Protein AF-A0A966QZL0-F1 (afdb_monomer)

Solvent-accessible surface area (backbone atoms only — not comparable to full-atom values): 9069 Å² total; per-residue (Å²): 141,87,86,80,82,90,71,88,90,67,84,80,73,92,78,56,80,67,53,34,60,51,46,26,56,43,19,41,73,51,51,50,72,67,56,46,22,58,75,74,69,47,53,70,66,58,50,54,50,38,45,74,73,32,68,66,46,32,52,28,48,54,54,7,50,54,38,20,50,52,39,51,52,51,50,49,53,40,33,74,72,61,73,38,85,87,57,57,64,66,63,52,52,51,49,44,30,71,75,39,49,91,81,55,45,85,82,80,89,79,84,88,78,52,48,98,91,53,62,78,82,81,87,72,61,69,83,62,75,76,50,52,75,67,56,51,54,48,52,53,52,52,71,73,58,64,133

pLDDT: mean 82.21, std 15.97, range [34.47, 96.25]

Radius of gyration: 26.62 Å; Cα contacts (8 Å, |Δi|>4): 83; chains: 1; bounding box: 61×71×48 Å

Foldseek 3Di:
DDDDDDDPDDDDQPDDLVLLVVLLVCLLQLDDLCVSCVVVVHDPVSLVVCCVPPVSSVVSNVNSPVSNVVNLVVVLVCVVVVVDPPDDNVVSLVVCCVVPVVPRPDDDDDDDDADPVGHDDDDDPPVVVPDDPVRVVVVVVVVVPDD

Structure (mmCIF, N/CA/C/O backbone):
data_AF-A0A966QZL0-F1
#
_entry.id   AF-A0A966QZL0-F1
#
loop_
_atom_site.group_PDB
_atom_site.id
_atom_site.type_symbol
_atom_site.label_atom_id
_atom_site.label_alt_id
_atom_site.label_comp_id
_atom_site.label_asym_id
_atom_site.label_entity_id
_atom_site.label_seq_id
_atom_site.pdbx_PDB_ins_code
_atom_site.Cartn_x
_atom_site.Cartn_y
_atom_site.Cartn_z
_atom_site.occupancy
_atom_site.B_iso_or_equiv
_atom_site.auth_seq_id
_atom_site.auth_comp_id
_atom_site.auth_asym_id
_atom_site.auth_atom_id
_atom_site.pdbx_PDB_model_num
ATOM 1 N N . MET A 1 1 ? -17.053 -22.622 20.649 1.00 39.03 1 MET A N 1
ATOM 2 C CA . MET A 1 1 ? -17.003 -21.673 21.783 1.00 39.03 1 MET A CA 1
ATOM 3 C C . MET A 1 1 ? -16.280 -20.416 21.331 1.00 39.03 1 MET A C 1
ATOM 5 O O . MET A 1 1 ? -15.093 -20.503 21.077 1.00 39.03 1 MET A O 1
ATOM 9 N N . GLN A 1 2 ? -16.975 -19.287 21.199 1.00 34.47 2 GLN A N 1
ATOM 10 C CA . GLN A 1 2 ? -16.566 -18.002 21.776 1.00 34.47 2 GLN A CA 1
ATOM 11 C C . GLN A 1 2 ? -17.705 -16.998 21.580 1.00 34.47 2 GLN A C 1
ATOM 13 O O . GLN A 1 2 ? -18.330 -16.904 20.530 1.00 34.47 2 GLN A O 1
ATOM 18 N N . ASN A 1 3 ? -18.029 -16.373 22.700 1.00 42.28 3 ASN A N 1
ATOM 19 C CA . ASN A 1 3 ? -19.220 -15.614 23.020 1.00 42.28 3 ASN A CA 1
ATOM 20 C C . ASN A 1 3 ? -18.916 -14.131 22.765 1.00 42.28 3 ASN A C 1
ATOM 22 O O . ASN A 1 3 ? -17.918 -13.643 23.294 1.00 42.28 3 ASN A O 1
ATOM 26 N N . SER A 1 4 ? -19.740 -13.398 22.014 1.00 38.44 4 SER A N 1
ATOM 27 C CA . SER A 1 4 ? -19.635 -11.935 21.950 1.00 38.44 4 SER A CA 1
ATOM 28 C C . SER A 1 4 ? -20.962 -11.287 22.343 1.00 38.44 4 SER A C 1
ATOM 30 O O . SER A 1 4 ? -22.033 -11.546 21.798 1.00 38.44 4 SER A O 1
ATOM 32 N N . ARG A 1 5 ? -20.863 -10.503 23.418 1.00 39.72 5 ARG A N 1
ATOM 33 C CA . ARG A 1 5 ? -21.942 -9.948 24.232 1.00 39.72 5 ARG A CA 1
ATOM 34 C C . ARG A 1 5 ? -22.866 -9.047 23.406 1.00 39.72 5 ARG A C 1
ATOM 36 O O . ARG A 1 5 ? -22.412 -8.132 22.725 1.00 39.72 5 ARG A O 1
ATOM 43 N N . LYS A 1 6 ? -24.174 -9.282 23.533 1.00 44.09 6 LYS A N 1
ATOM 44 C CA . LYS A 1 6 ? -25.254 -8.478 22.948 1.00 44.09 6 LYS A CA 1
ATOM 45 C C . LYS A 1 6 ? -25.330 -7.134 23.693 1.00 44.09 6 LYS A C 1
ATOM 47 O O . LYS A 1 6 ? -25.903 -7.054 24.774 1.00 44.09 6 LYS A O 1
ATOM 52 N N . GLY A 1 7 ? -24.671 -6.111 23.150 1.00 43.94 7 GLY A N 1
ATOM 53 C CA . GLY A 1 7 ? -24.716 -4.733 23.645 1.00 43.94 7 GLY A CA 1
ATOM 54 C C . GLY A 1 7 ? -25.952 -3.979 23.143 1.00 43.94 7 GLY A C 1
ATOM 55 O O . GLY A 1 7 ? -26.453 -4.230 22.049 1.00 43.94 7 GLY A O 1
ATOM 56 N N . ILE A 1 8 ? -26.443 -3.067 23.974 1.00 43.84 8 ILE A N 1
ATOM 57 C CA . ILE A 1 8 ? -27.686 -2.306 23.836 1.00 43.84 8 ILE A CA 1
ATOM 58 C C . ILE A 1 8 ? -27.605 -1.350 22.625 1.00 43.84 8 ILE A C 1
ATOM 60 O O . ILE A 1 8 ? -26.830 -0.402 22.627 1.00 43.84 8 ILE A O 1
ATOM 64 N N . GLY A 1 9 ? -28.418 -1.609 21.595 1.00 52.50 9 GLY A N 1
ATOM 65 C CA . GLY A 1 9 ? -29.052 -0.585 20.748 1.00 52.50 9 GLY A CA 1
ATOM 66 C C . GLY A 1 9 ? -28.194 0.347 19.879 1.00 52.50 9 GLY A C 1
ATOM 67 O O . GLY A 1 9 ? -28.554 1.510 19.745 1.00 52.50 9 GLY A O 1
ATOM 68 N N . GLY A 1 10 ? -27.115 -0.124 19.247 1.00 61.38 10 GLY A N 1
ATOM 69 C CA . GLY A 1 10 ? -26.479 0.572 18.114 1.00 61.38 10 GLY A CA 1
ATOM 70 C C . GLY A 1 10 ? -26.803 -0.111 16.781 1.00 61.38 10 GLY A C 1
ATOM 71 O O . GLY A 1 10 ? -26.939 -1.335 16.748 1.00 61.38 10 GLY A O 1
ATOM 72 N N . ARG A 1 11 ? -26.919 0.651 15.675 1.00 48.16 11 ARG A N 1
ATOM 73 C CA . ARG A 1 11 ? -27.076 0.095 14.312 1.00 48.16 11 ARG A CA 1
ATOM 74 C C . ARG A 1 11 ? -26.027 -1.011 14.107 1.00 48.16 11 ARG A C 1
ATOM 76 O O . ARG A 1 11 ? -24.844 -0.716 14.289 1.00 48.16 11 ARG A O 1
ATOM 83 N N . PRO A 1 12 ? -26.419 -2.240 13.721 1.00 59.06 12 PRO A N 1
ATOM 84 C CA . PRO A 1 12 ? -25.483 -3.348 13.571 1.00 59.06 12 PRO A CA 1
ATOM 85 C C . PRO A 1 12 ? -24.305 -2.946 12.685 1.00 59.06 12 PRO A C 1
ATOM 87 O O . PRO A 1 12 ? -24.495 -2.439 11.573 1.00 59.06 12 PRO A O 1
ATOM 90 N N . THR A 1 13 ? -23.084 -3.141 13.180 1.00 68.12 13 THR A N 1
ATOM 91 C CA . THR A 1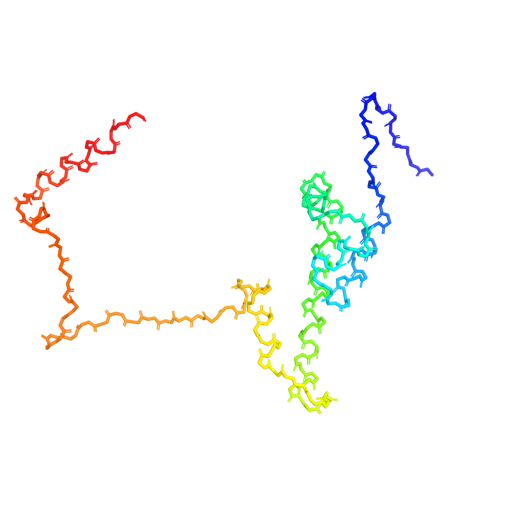 13 ? -21.886 -2.919 12.378 1.00 68.12 13 THR A CA 1
ATOM 92 C C . THR A 1 13 ? -21.872 -3.948 11.251 1.00 68.12 13 THR A C 1
ATOM 94 O O . THR A 1 13 ? -22.047 -5.141 11.474 1.00 68.12 13 THR A O 1
ATOM 97 N N . LYS A 1 14 ? -21.661 -3.500 10.009 1.00 77.06 14 LYS A N 1
ATOM 98 C CA . LYS A 1 14 ? -21.596 -4.384 8.828 1.00 77.06 14 LYS A CA 1
ATOM 99 C C . LYS A 1 14 ? -20.356 -5.298 8.809 1.00 77.06 14 LYS A C 1
ATOM 101 O O . LYS A 1 14 ? -20.132 -5.984 7.815 1.00 77.06 14 LYS A O 1
ATOM 106 N N . TYR A 1 15 ? -19.527 -5.262 9.852 1.00 87.38 15 TYR A N 1
ATOM 107 C CA . TYR A 1 15 ? -18.232 -5.931 9.905 1.00 87.38 15 TYR A CA 1
ATOM 108 C C . TYR A 1 15 ? -18.382 -7.437 10.119 1.00 87.38 15 TYR A C 1
ATOM 110 O O . TYR A 1 15 ? -19.128 -7.876 10.993 1.00 87.38 15 TYR A O 1
ATOM 118 N N . LYS A 1 16 ? -17.623 -8.217 9.347 1.00 88.81 16 LYS A N 1
ATOM 119 C CA . LYS A 1 16 ? -17.480 -9.664 9.503 1.00 88.81 16 LYS A CA 1
ATOM 120 C C . LYS A 1 16 ? -15.989 -10.006 9.593 1.00 88.81 16 LYS A C 1
ATOM 122 O O . LYS A 1 16 ? -15.232 -9.508 8.761 1.00 88.81 16 LYS A O 1
ATOM 127 N N . PRO A 1 17 ? -15.558 -10.873 10.528 1.00 89.38 17 PRO A N 1
ATOM 128 C CA . PRO A 1 17 ? -14.154 -11.287 10.638 1.00 89.38 17 PRO A CA 1
ATOM 129 C C . PRO A 1 17 ? -13.578 -11.910 9.357 1.00 89.38 17 PRO A C 1
ATOM 131 O O . PRO A 1 17 ? -12.388 -11.777 9.090 1.00 89.38 17 PRO A O 1
ATOM 134 N N . GLU A 1 18 ? -14.424 -12.530 8.528 1.00 91.75 18 GLU A N 1
ATOM 135 C CA . GLU A 1 18 ? -14.061 -13.086 7.214 1.00 91.75 18 GLU A CA 1
ATOM 136 C C . GLU A 1 18 ? -13.432 -12.049 6.271 1.00 91.75 18 GLU A C 1
ATOM 138 O O . GLU A 1 18 ? -12.622 -12.395 5.408 1.00 91.75 18 GLU A O 1
ATOM 143 N N . TYR A 1 19 ? -13.750 -10.761 6.457 1.00 91.38 19 TYR A N 1
ATOM 144 C CA . TYR A 1 19 ? -13.151 -9.697 5.662 1.00 91.38 19 TYR A CA 1
ATOM 145 C C . TYR A 1 19 ? -11.646 -9.580 5.878 1.00 91.38 19 TYR A C 1
ATOM 147 O O . TYR A 1 19 ? -10.974 -9.145 4.956 1.00 91.38 19 TYR A O 1
ATOM 155 N N . CYS A 1 20 ? -11.092 -9.993 7.022 1.00 92.38 20 CYS A N 1
ATOM 156 C CA . CYS A 1 20 ? -9.642 -9.989 7.231 1.00 92.38 20 CYS A CA 1
ATOM 157 C C . CYS A 1 20 ? -8.923 -10.928 6.255 1.00 92.38 20 CYS A C 1
ATOM 159 O O . CYS A 1 20 ? -7.946 -10.529 5.626 1.00 92.38 20 CYS A O 1
ATOM 161 N N . SER A 1 21 ? -9.426 -12.154 6.090 1.00 92.62 21 SER A N 1
ATOM 162 C CA . SER A 1 21 ? -8.845 -13.123 5.155 1.00 92.62 21 SER A CA 1
ATOM 163 C C . SER A 1 21 ? -8.999 -12.644 3.714 1.00 92.62 21 SER A C 1
ATOM 165 O O . SER A 1 21 ? -8.021 -12.581 2.970 1.00 92.62 21 SER A O 1
ATOM 167 N N . ARG A 1 22 ? -10.206 -12.187 3.350 1.00 92.88 22 ARG A N 1
ATOM 168 C CA . ARG A 1 22 ? -10.479 -11.664 2.006 1.00 92.88 22 ARG A CA 1
ATOM 169 C C . ARG A 1 22 ? -9.636 -10.429 1.679 1.00 92.88 22 ARG A C 1
ATOM 171 O O . ARG A 1 22 ? -9.180 -10.273 0.553 1.00 92.88 22 ARG A O 1
ATOM 178 N N . LEU A 1 23 ? -9.400 -9.559 2.660 1.00 93.19 23 LEU A N 1
ATOM 179 C CA . LEU A 1 23 ? -8.560 -8.373 2.518 1.00 93.19 23 LEU A CA 1
ATOM 180 C C . LEU A 1 23 ? -7.125 -8.744 2.129 1.00 93.19 23 LEU A C 1
ATOM 182 O O . LEU A 1 23 ? -6.569 -8.146 1.211 1.00 93.19 23 LEU A O 1
ATOM 186 N N . ILE A 1 24 ? -6.546 -9.742 2.801 1.00 93.69 24 ILE A N 1
ATOM 187 C CA . ILE A 1 24 ? -5.187 -10.220 2.518 1.00 93.69 24 ILE A CA 1
ATOM 188 C C . ILE A 1 24 ? -5.11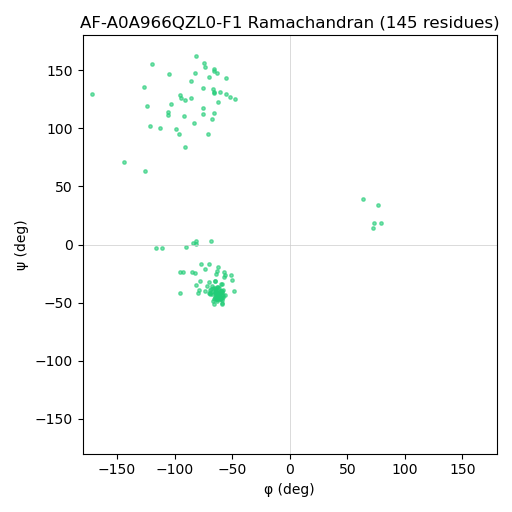4 -10.799 1.100 1.00 93.69 24 ILE A C 1
ATOM 190 O O . ILE A 1 24 ? -4.218 -10.430 0.345 1.00 93.69 24 ILE A O 1
ATOM 194 N N . GLU A 1 25 ? -6.079 -11.640 0.714 1.00 94.38 25 GLU A N 1
ATOM 195 C CA . GLU A 1 25 ? -6.158 -12.229 -0.632 1.00 94.38 25 GLU A CA 1
ATOM 196 C C . GLU A 1 25 ? -6.244 -11.167 -1.735 1.00 94.38 25 GLU A C 1
ATOM 198 O O . GLU A 1 25 ? -5.535 -11.242 -2.738 1.00 94.38 25 GLU A O 1
ATOM 203 N N . LEU A 1 26 ? -7.106 -10.162 -1.557 1.00 94.25 26 LEU A N 1
ATOM 204 C CA . LEU A 1 26 ? -7.295 -9.097 -2.542 1.00 94.25 26 LEU A CA 1
ATOM 205 C C . LEU A 1 26 ? -6.071 -8.184 -2.629 1.00 94.25 26 LEU A C 1
ATOM 207 O O . LEU A 1 26 ? -5.667 -7.786 -3.722 1.00 94.25 26 LEU A O 1
ATOM 211 N N . CYS A 1 27 ? -5.435 -7.871 -1.500 1.00 93.94 27 CYS A N 1
ATOM 212 C CA . CYS A 1 27 ? -4.182 -7.126 -1.524 1.00 93.94 27 CYS A CA 1
ATOM 213 C C . CYS A 1 27 ? -3.054 -7.920 -2.199 1.00 93.94 27 CYS A C 1
ATOM 215 O O . CYS A 1 27 ? -2.287 -7.330 -2.955 1.00 93.94 27 CYS A O 1
ATOM 217 N N . ALA A 1 28 ? -2.983 -9.242 -2.007 1.00 93.88 28 ALA A N 1
ATOM 218 C CA . ALA A 1 28 ? -1.984 -10.098 -2.654 1.00 93.88 28 ALA A CA 1
ATOM 219 C C . ALA A 1 28 ? -2.103 -10.124 -4.191 1.00 93.88 28 ALA A C 1
ATOM 221 O O . ALA A 1 28 ? -1.122 -10.375 -4.884 1.00 93.88 28 ALA A O 1
ATOM 222 N N . GLN A 1 29 ? -3.278 -9.806 -4.737 1.00 93.56 29 GLN A N 1
ATOM 223 C CA . GLN A 1 29 ? -3.490 -9.614 -6.178 1.00 93.56 29 GLN A CA 1
ATOM 224 C C . GLN A 1 29 ? -3.063 -8.216 -6.672 1.00 93.56 29 GLN A C 1
ATOM 226 O O . GLN A 1 29 ? -3.223 -7.889 -7.846 1.00 93.56 29 GLN A O 1
ATOM 231 N N . GLY A 1 30 ? -2.560 -7.359 -5.780 1.00 91.19 30 GLY A N 1
ATOM 232 C CA . GLY A 1 30 ? -2.145 -5.997 -6.094 1.00 91.19 30 GLY A CA 1
ATOM 233 C C . GLY A 1 30 ? -3.301 -4.999 -6.188 1.00 91.19 30 GLY A C 1
ATOM 234 O O . GLY A 1 30 ? -3.119 -3.922 -6.759 1.00 91.19 30 GLY A O 1
ATOM 235 N N . LEU A 1 31 ? -4.493 -5.288 -5.651 1.00 92.62 31 LEU A N 1
ATOM 236 C CA . LEU A 1 31 ? -5.605 -4.337 -5.738 1.00 92.62 31 LEU A CA 1
ATOM 237 C C . LEU A 1 31 ? -5.293 -3.019 -5.001 1.00 92.62 31 LEU A C 1
ATOM 239 O O . LEU A 1 31 ? -4.593 -2.943 -3.984 1.00 92.62 31 LEU A O 1
ATOM 243 N N . SER A 1 32 ? -5.831 -1.920 -5.532 1.00 90.50 32 SER A N 1
ATOM 244 C CA . SER A 1 32 ? -5.866 -0.652 -4.798 1.00 90.50 32 SER A CA 1
ATOM 245 C C . SER A 1 32 ? -6.909 -0.721 -3.687 1.00 90.50 32 SER A C 1
ATOM 247 O O . SER A 1 32 ? -7.924 -1.396 -3.840 1.00 90.50 32 SER A O 1
ATOM 249 N N . ARG A 1 33 ? -6.725 0.045 -2.604 1.00 90.88 33 ARG A N 1
ATOM 250 C CA . ARG A 1 33 ? -7.739 0.155 -1.538 1.00 90.88 33 ARG A CA 1
ATOM 251 C C . ARG A 1 33 ? -9.143 0.434 -2.071 1.00 90.88 33 ARG A C 1
ATOM 253 O O . ARG A 1 33 ? -10.098 -0.141 -1.571 1.00 90.88 33 ARG A O 1
ATOM 260 N N . ARG A 1 34 ? -9.276 1.289 -3.093 1.00 91.94 34 ARG A N 1
ATOM 261 C CA . ARG A 1 34 ? -10.577 1.604 -3.705 1.00 91.94 34 ARG A CA 1
ATOM 262 C C . ARG A 1 34 ? -11.197 0.383 -4.382 1.00 91.94 34 ARG A C 1
ATOM 264 O O . ARG A 1 34 ? -12.370 0.115 -4.164 1.00 91.94 34 ARG A O 1
ATOM 271 N N . ALA A 1 35 ? -10.406 -0.354 -5.161 1.00 92.50 35 ALA A N 1
ATOM 272 C CA . ALA A 1 35 ? -10.862 -1.575 -5.824 1.00 92.50 35 ALA A CA 1
ATOM 273 C C . ALA A 1 35 ? -11.237 -2.654 -4.799 1.00 92.50 35 ALA A C 1
ATOM 275 O O . ALA A 1 35 ? -12.285 -3.275 -4.903 1.00 92.50 35 ALA A O 1
ATOM 276 N N . LEU A 1 36 ? -10.428 -2.795 -3.752 1.00 92.62 36 LEU A N 1
ATOM 277 C CA . LEU A 1 36 ? -10.703 -3.682 -2.631 1.00 92.62 36 LEU A CA 1
ATOM 278 C C . LEU A 1 36 ? -12.005 -3.315 -1.897 1.00 92.62 36 LEU A C 1
ATOM 280 O O . LEU A 1 36 ? -12.794 -4.193 -1.566 1.00 92.62 36 LEU A O 1
ATOM 284 N N . CYS A 1 37 ? -12.258 -2.023 -1.671 1.00 92.44 37 CYS A N 1
ATOM 285 C CA . CYS A 1 37 ? -13.503 -1.558 -1.061 1.00 92.44 37 CYS A CA 1
ATOM 286 C C . CYS A 1 37 ? -14.714 -1.867 -1.951 1.00 92.44 37 CYS A C 1
ATOM 288 O O . CYS A 1 37 ? -15.747 -2.285 -1.436 1.00 92.44 37 CYS A O 1
ATOM 290 N N . ALA A 1 38 ? -14.574 -1.706 -3.271 1.00 92.88 38 ALA A N 1
ATOM 291 C CA . ALA A 1 38 ? -15.619 -2.046 -4.231 1.00 92.88 38 ALA A CA 1
ATOM 292 C C . ALA A 1 38 ? -15.934 -3.552 -4.227 1.00 92.88 38 ALA A C 1
ATOM 294 O O . ALA A 1 38 ? -17.103 -3.918 -4.175 1.00 92.88 38 ALA A O 1
ATOM 295 N N . GLU A 1 39 ? -14.908 -4.405 -4.188 1.00 92.19 39 GLU A N 1
ATOM 296 C CA . GLU A 1 39 ? -15.049 -5.868 -4.138 1.00 92.19 39 GLU A CA 1
ATOM 297 C C . GLU A 1 39 ? -15.725 -6.348 -2.843 1.00 92.19 39 GLU A C 1
ATOM 299 O O . GLU A 1 39 ? -16.586 -7.222 -2.861 1.00 92.19 39 GLU A O 1
ATOM 304 N N . ILE A 1 40 ? -15.367 -5.752 -1.700 1.00 89.00 40 ILE A N 1
ATOM 305 C CA . ILE A 1 40 ? -15.977 -6.073 -0.398 1.00 89.00 40 ILE A CA 1
ATOM 306 C C . ILE A 1 40 ? -17.375 -5.431 -0.256 1.00 89.00 40 ILE A C 1
ATOM 308 O O . ILE A 1 40 ? -18.166 -5.831 0.59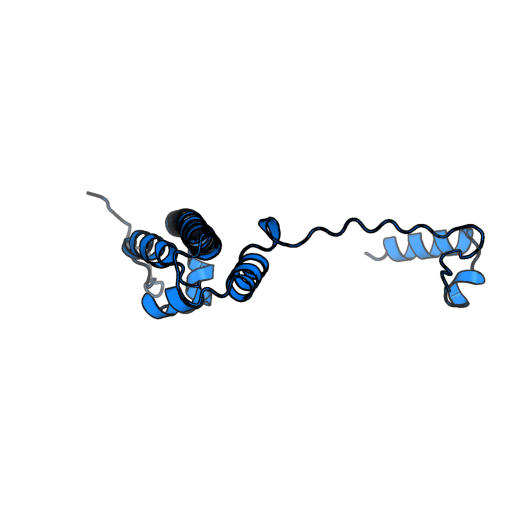9 1.00 89.00 40 ILE A O 1
ATOM 312 N N . GLY A 1 41 ? -17.711 -4.441 -1.089 1.00 90.25 41 GLY A N 1
ATOM 313 C CA . GLY A 1 41 ? -18.989 -3.727 -1.038 1.00 90.25 41 GLY A CA 1
ATOM 314 C C . GLY A 1 41 ? -19.082 -2.707 0.103 1.00 90.25 41 GLY A C 1
ATOM 315 O O . GLY A 1 41 ? -20.152 -2.513 0.689 1.00 90.25 41 GLY A O 1
ATOM 316 N N . ILE A 1 42 ? -17.965 -2.058 0.447 1.00 91.62 42 ILE A N 1
ATOM 317 C CA . ILE A 1 42 ? -17.889 -1.029 1.497 1.00 91.62 42 ILE A CA 1
ATOM 318 C C . ILE A 1 42 ? -17.412 0.315 0.942 1.00 91.62 42 ILE A C 1
ATOM 320 O O . ILE A 1 42 ? -16.713 0.383 -0.065 1.00 91.62 42 ILE A O 1
ATOM 324 N N . SER A 1 43 ? -17.771 1.411 1.619 1.00 93.00 43 SER A N 1
ATOM 325 C CA . SER A 1 43 ? -17.202 2.725 1.305 1.00 93.00 43 SER A CA 1
ATOM 326 C C . SER A 1 43 ? -15.760 2.832 1.807 1.00 93.00 43 SER A C 1
ATOM 328 O O . SER A 1 43 ? -15.367 2.171 2.772 1.00 93.00 43 SER A O 1
ATOM 330 N N . THR A 1 44 ? -14.977 3.726 1.201 1.00 92.31 44 THR A N 1
ATOM 331 C CA . THR A 1 44 ? -13.613 4.035 1.662 1.00 92.31 44 THR A CA 1
ATOM 332 C C . THR A 1 44 ? -13.590 4.571 3.092 1.00 92.31 44 THR A C 1
ATOM 334 O O . THR A 1 44 ? -12.666 4.279 3.841 1.00 92.31 44 THR A O 1
ATOM 337 N N . GLU A 1 45 ? -14.616 5.317 3.499 1.00 93.44 45 GLU A N 1
ATOM 338 C CA . GLU A 1 45 ? -14.768 5.801 4.877 1.00 93.44 45 GLU A CA 1
ATOM 339 C C . GLU A 1 45 ? -14.926 4.644 5.861 1.00 93.44 45 GLU A C 1
ATOM 341 O O . GLU A 1 45 ? -14.220 4.588 6.863 1.00 93.44 45 GLU A O 1
ATOM 346 N N . THR A 1 46 ? -15.788 3.675 5.530 1.00 92.81 46 THR A N 1
ATOM 347 C CA . THR A 1 46 ? -15.995 2.472 6.351 1.00 92.81 46 THR A CA 1
ATOM 348 C C . THR A 1 46 ? -14.687 1.706 6.525 1.00 92.81 46 THR A C 1
ATOM 350 O O . THR A 1 46 ? -14.374 1.257 7.625 1.00 92.81 46 THR A O 1
ATOM 353 N N . PHE A 1 47 ? -13.897 1.600 5.454 1.00 94.12 47 PHE A N 1
ATOM 354 C CA . PHE A 1 47 ? -12.582 0.976 5.502 1.00 94.12 47 PHE A CA 1
ATOM 355 C C . PHE A 1 47 ? -11.650 1.674 6.504 1.00 94.12 47 PHE A C 1
ATOM 357 O O . PHE A 1 47 ? -11.088 1.014 7.377 1.00 94.12 47 PHE A O 1
ATOM 364 N N . TYR A 1 48 ? -11.506 3.002 6.427 1.00 93.81 48 TYR A N 1
ATOM 365 C CA . TYR A 1 48 ? -10.641 3.745 7.351 1.00 93.81 48 TYR A CA 1
ATOM 366 C C . TYR A 1 48 ? -11.124 3.665 8.798 1.00 93.81 48 TYR A C 1
ATOM 368 O O . TYR A 1 48 ? -10.319 3.490 9.716 1.00 93.81 48 TYR A O 1
ATOM 376 N N . ASP A 1 49 ? -12.437 3.725 8.995 1.00 93.94 49 ASP A N 1
ATOM 377 C CA . ASP A 1 49 ? -13.065 3.540 10.294 1.00 93.94 49 ASP A CA 1
ATOM 378 C C . ASP A 1 49 ? -12.724 2.179 10.902 1.00 93.94 49 ASP A C 1
ATOM 380 O O . ASP A 1 49 ? -12.392 2.099 12.085 1.00 93.94 49 ASP A O 1
ATOM 384 N N . TRP A 1 50 ? -12.765 1.111 10.105 1.00 93.69 50 TRP A N 1
ATOM 385 C CA . TRP A 1 50 ? -12.429 -0.236 10.564 1.00 93.69 50 TRP A CA 1
ATOM 386 C C . TRP A 1 50 ? -10.942 -0.387 10.862 1.00 93.69 50 TRP A C 1
ATOM 388 O O . TRP A 1 50 ? -10.602 -0.927 11.908 1.00 93.69 50 TRP A O 1
ATOM 398 N N . VAL A 1 51 ? -10.056 0.164 10.026 1.00 94.12 51 VAL A N 1
ATOM 399 C CA . VAL A 1 51 ? -8.604 0.165 10.294 1.00 94.12 51 VAL A CA 1
ATOM 400 C C . VAL A 1 51 ? -8.272 0.864 11.618 1.00 94.12 51 VAL A C 1
ATOM 402 O O . VAL A 1 51 ? -7.338 0.452 12.307 1.00 94.12 51 VAL A O 1
ATOM 405 N N . LYS A 1 52 ? -9.031 1.905 11.990 1.00 94.50 52 LYS A N 1
ATOM 406 C CA . LYS A 1 52 ? -8.851 2.637 13.253 1.00 94.50 52 LYS A CA 1
ATOM 407 C C . LYS A 1 52 ? -9.466 1.917 14.456 1.00 94.50 52 LYS A C 1
ATOM 409 O O . LYS A 1 52 ? -8.879 1.934 15.533 1.00 94.50 52 LYS A O 1
ATOM 414 N N . LYS A 1 53 ? -10.666 1.352 14.298 1.00 93.31 53 LYS A N 1
ATOM 415 C CA . LYS A 1 53 ? -11.484 0.826 15.408 1.00 93.31 53 LYS A CA 1
ATOM 416 C C . LYS A 1 53 ? -11.254 -0.662 15.687 1.00 93.31 53 LYS A C 1
ATOM 418 O O . LYS A 1 53 ? -11.541 -1.102 16.795 1.00 93.31 53 LYS A O 1
ATOM 423 N N . ILE A 1 54 ? -10.780 -1.430 14.705 1.00 93.62 54 ILE A N 1
ATOM 424 C CA . ILE A 1 54 ? -10.697 -2.896 14.762 1.00 93.62 54 ILE A CA 1
ATOM 425 C C . ILE A 1 54 ? -9.233 -3.327 14.571 1.00 93.62 54 ILE A C 1
ATOM 427 O O . ILE A 1 54 ? -8.737 -3.338 13.439 1.00 93.62 54 ILE A O 1
ATOM 431 N N . PRO A 1 55 ? -8.521 -3.689 15.656 1.00 94.69 55 PRO A N 1
ATOM 432 C CA . PRO A 1 55 ? -7.114 -4.074 15.589 1.00 94.69 55 PRO A CA 1
ATOM 433 C C . PRO A 1 55 ? -6.838 -5.255 14.653 1.00 94.69 55 PRO A C 1
ATOM 435 O O . PRO A 1 55 ? -5.854 -5.205 13.917 1.00 94.69 55 PRO A O 1
ATOM 438 N N . GLU A 1 56 ? -7.707 -6.276 14.611 1.00 94.38 56 GLU A N 1
ATOM 439 C CA . GLU A 1 56 ? -7.488 -7.424 13.719 1.00 94.38 56 GLU A CA 1
ATOM 440 C C . GLU A 1 56 ? -7.584 -7.033 12.240 1.00 94.38 56 GLU A C 1
ATOM 442 O O . GLU A 1 56 ? -6.804 -7.517 11.423 1.00 94.38 56 GLU A O 1
ATOM 447 N N . PHE A 1 57 ? -8.496 -6.120 11.890 1.00 94.44 57 PHE A N 1
ATOM 448 C CA . PHE A 1 57 ? -8.621 -5.614 10.522 1.00 94.44 57 PHE A CA 1
ATOM 449 C C . PHE A 1 57 ? -7.410 -4.762 10.128 1.00 94.44 57 PHE A C 1
ATOM 451 O O . PHE A 1 57 ? -6.919 -4.848 9.004 1.00 94.44 57 PHE A O 1
ATOM 458 N N . SER A 1 58 ? -6.892 -3.971 11.070 1.00 95.44 58 SER A N 1
ATOM 459 C CA . SER A 1 58 ? -5.663 -3.192 10.894 1.00 95.44 58 SER A CA 1
ATOM 460 C C . SER A 1 58 ? -4.444 -4.090 10.652 1.00 95.44 58 SER A C 1
ATOM 462 O O . SER A 1 58 ? -3.660 -3.844 9.735 1.00 95.44 58 SER A O 1
ATOM 464 N N . ASP A 1 59 ? -4.299 -5.162 11.436 1.00 96.25 59 ASP A N 1
ATOM 465 C CA . ASP A 1 59 ? -3.224 -6.144 11.272 1.00 96.25 59 ASP A CA 1
ATOM 466 C C . ASP A 1 59 ? -3.339 -6.903 9.941 1.00 96.25 59 ASP A C 1
ATOM 468 O O . ASP A 1 59 ? -2.366 -7.001 9.190 1.00 96.25 59 ASP A O 1
ATOM 472 N N . ALA A 1 60 ? -4.548 -7.350 9.589 1.00 95.25 60 ALA A N 1
ATOM 473 C CA . ALA A 1 60 ? -4.819 -7.967 8.296 1.00 95.25 60 ALA A CA 1
ATOM 474 C C . ALA A 1 60 ? -4.481 -7.023 7.134 1.00 95.25 60 ALA A C 1
ATOM 476 O O . ALA A 1 60 ? -3.881 -7.451 6.149 1.00 95.25 60 ALA A O 1
ATOM 477 N N . TYR A 1 61 ? -4.795 -5.728 7.257 1.00 94.62 61 TYR A N 1
ATOM 478 C CA . TYR A 1 61 ? -4.449 -4.742 6.237 1.00 94.62 61 TYR A CA 1
ATOM 479 C C . TYR A 1 61 ? -2.936 -4.590 6.075 1.00 94.62 61 TYR A C 1
ATOM 481 O O . TYR A 1 61 ? -2.452 -4.567 4.947 1.00 94.62 61 TYR A O 1
ATOM 489 N N . ARG A 1 62 ? -2.173 -4.538 7.175 1.00 94.56 62 ARG A N 1
ATOM 490 C CA . ARG A 1 62 ? -0.702 -4.471 7.115 1.00 94.56 62 AR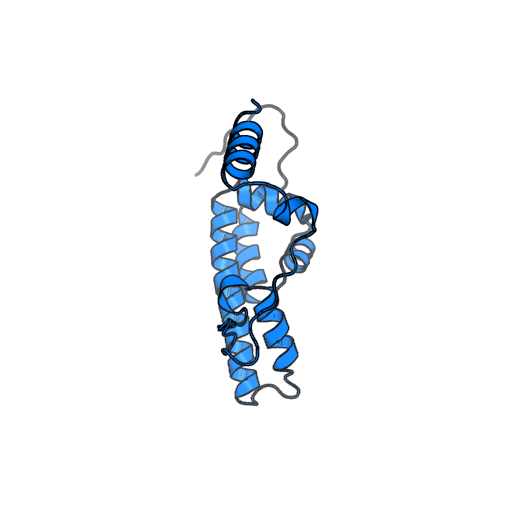G A CA 1
ATOM 491 C C . ARG A 1 62 ? -0.101 -5.706 6.449 1.00 94.56 62 ARG A C 1
ATOM 493 O O . ARG A 1 62 ? 0.777 -5.572 5.601 1.00 94.56 62 ARG A O 1
ATOM 500 N N . LYS A 1 63 ? -0.605 -6.897 6.787 1.00 95.25 63 LYS A N 1
ATOM 501 C CA . LYS A 1 63 ? -0.212 -8.158 6.134 1.00 95.25 63 LYS A CA 1
ATOM 502 C C . LYS A 1 63 ? -0.543 -8.142 4.642 1.00 95.25 63 LYS A C 1
ATOM 504 O O . LYS A 1 63 ? 0.292 -8.515 3.824 1.00 95.25 63 LYS A O 1
ATOM 509 N N . GLY A 1 64 ? -1.732 -7.657 4.289 1.00 94.56 64 GLY A N 1
ATOM 510 C CA . GLY A 1 64 ? -2.149 -7.475 2.903 1.00 94.56 64 GLY A CA 1
ATOM 511 C C . GLY A 1 64 ? -1.248 -6.501 2.143 1.00 94.56 64 GLY A C 1
ATOM 512 O O . GLY A 1 64 ? -0.820 -6.809 1.039 1.00 94.56 64 GLY A O 1
ATOM 513 N N . GLU A 1 65 ? -0.910 -5.349 2.723 1.00 92.62 65 GLU A N 1
ATOM 514 C CA . GLU A 1 65 ? -0.006 -4.371 2.101 1.00 92.62 65 GLU A CA 1
ATOM 515 C C . GLU A 1 65 ? 1.389 -4.948 1.845 1.00 92.62 65 GLU A C 1
ATOM 517 O O . GLU A 1 65 ? 1.932 -4.717 0.769 1.00 92.62 65 GLU A O 1
ATOM 522 N N . ALA A 1 66 ? 1.935 -5.750 2.765 1.00 93.06 66 ALA A N 1
ATOM 523 C CA . ALA A 1 66 ? 3.198 -6.453 2.538 1.00 93.06 66 ALA A CA 1
ATOM 524 C C . ALA A 1 66 ? 3.104 -7.442 1.358 1.00 93.06 66 ALA A C 1
ATOM 526 O O . ALA A 1 66 ? 3.999 -7.491 0.514 1.00 93.06 66 ALA A O 1
ATOM 527 N N . ALA A 1 67 ? 1.995 -8.184 1.252 1.00 94.62 67 ALA A N 1
ATOM 528 C CA . ALA A 1 67 ? 1.743 -9.071 0.115 1.00 94.62 67 ALA A CA 1
ATOM 529 C C . ALA A 1 67 ? 1.576 -8.295 -1.206 1.00 94.62 67 ALA A C 1
ATOM 531 O O . ALA A 1 67 ? 2.076 -8.726 -2.244 1.00 94.62 67 ALA A O 1
ATOM 532 N N . ALA A 1 68 ? 0.925 -7.129 -1.168 1.00 94.62 68 ALA A N 1
ATOM 533 C CA . ALA A 1 68 ? 0.783 -6.250 -2.325 1.00 94.62 68 ALA A CA 1
ATOM 534 C C . ALA A 1 68 ? 2.143 -5.718 -2.803 1.00 94.62 68 ALA A C 1
ATOM 536 O O . ALA A 1 68 ? 2.410 -5.732 -4.004 1.00 94.62 68 ALA A O 1
ATOM 537 N N . SER A 1 69 ? 3.019 -5.299 -1.882 1.00 92.50 69 SER A N 1
ATOM 538 C CA . SER A 1 69 ? 4.383 -4.874 -2.220 1.00 92.50 69 SER A CA 1
ATOM 539 C C . SER A 1 69 ? 5.150 -5.999 -2.911 1.00 92.50 69 SER A C 1
ATOM 541 O O . SER A 1 69 ? 5.690 -5.791 -3.997 1.00 92.50 69 SER A O 1
ATOM 543 N N . HIS A 1 70 ? 5.098 -7.215 -2.358 1.00 94.06 70 HIS A N 1
ATOM 544 C CA . HIS A 1 70 ? 5.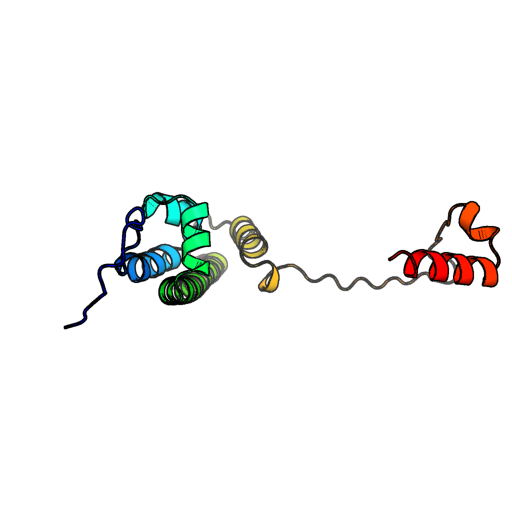736 -8.382 -2.965 1.00 94.06 70 HIS A CA 1
ATOM 545 C C . HIS A 1 70 ? 5.199 -8.691 -4.373 1.00 94.06 70 HIS A C 1
ATOM 547 O O . HIS A 1 70 ? 5.975 -9.019 -5.273 1.00 94.06 70 HIS A O 1
ATOM 553 N N . PHE A 1 71 ? 3.886 -8.555 -4.593 1.00 94.94 71 PHE A N 1
ATOM 554 C CA . PHE A 1 71 ? 3.278 -8.732 -5.913 1.00 94.94 71 PHE A CA 1
ATOM 555 C C . PHE A 1 71 ? 3.868 -7.757 -6.940 1.00 94.94 71 PHE A C 1
ATOM 557 O O . PHE A 1 71 ? 4.306 -8.177 -8.014 1.00 94.94 71 PHE A O 1
ATOM 564 N N . TYR A 1 72 ? 3.916 -6.463 -6.616 1.00 93.62 72 TYR A N 1
ATOM 565 C CA . TYR A 1 72 ? 4.437 -5.457 -7.539 1.00 93.62 72 TYR A CA 1
ATOM 566 C C . TYR A 1 72 ? 5.939 -5.603 -7.778 1.00 93.62 72 TYR A C 1
ATOM 568 O O . TYR A 1 72 ? 6.372 -5.509 -8.924 1.00 93.62 72 TYR A O 1
ATOM 576 N N . GLU A 1 73 ? 6.725 -5.894 -6.742 1.00 93.44 73 GLU A N 1
ATOM 577 C CA . GLU A 1 73 ? 8.160 -6.167 -6.872 1.00 93.44 73 GLU A CA 1
ATOM 578 C C . GLU A 1 73 ? 8.422 -7.389 -7.758 1.00 93.44 73 GLU A C 1
ATOM 580 O O . GLU A 1 73 ? 9.263 -7.340 -8.656 1.00 93.44 73 GLU A O 1
ATOM 585 N N . SER A 1 74 ? 7.637 -8.455 -7.592 1.00 93.50 74 SER A N 1
ATOM 586 C CA . SER A 1 74 ? 7.724 -9.643 -8.446 1.00 93.50 74 SER A CA 1
ATOM 587 C C . SER A 1 74 ? 7.420 -9.306 -9.907 1.00 93.50 74 SER A C 1
ATOM 589 O O . SER A 1 74 ? 8.155 -9.717 -10.804 1.00 93.50 74 SER A O 1
ATOM 591 N N . LYS A 1 75 ? 6.389 -8.489 -10.168 1.00 94.25 75 LYS A N 1
ATOM 592 C CA . LYS A 1 75 ? 6.064 -8.028 -11.528 1.00 94.25 75 LYS A CA 1
ATOM 593 C C . LYS A 1 75 ? 7.125 -7.094 -12.104 1.00 94.25 75 LYS A C 1
ATOM 595 O O . LYS A 1 75 ? 7.412 -7.184 -13.295 1.00 94.25 75 LYS A O 1
ATOM 600 N N . MET A 1 76 ? 7.736 -6.249 -11.275 1.00 93.00 76 MET A N 1
ATOM 601 C CA . MET A 1 76 ? 8.864 -5.399 -11.657 1.00 93.00 76 MET A CA 1
ATOM 602 C C . MET A 1 76 ? 10.054 -6.242 -12.119 1.00 93.00 76 MET A C 1
ATOM 604 O O . MET A 1 76 ? 10.620 -5.969 -13.175 1.00 93.00 76 MET A O 1
ATOM 608 N N . LEU A 1 77 ? 10.400 -7.291 -11.366 1.00 93.81 77 LEU A N 1
ATOM 609 C CA . LEU A 1 77 ? 11.489 -8.209 -11.702 1.00 93.81 77 LEU A CA 1
ATOM 610 C C . LEU A 1 77 ? 11.186 -9.019 -12.966 1.00 93.81 77 LEU A C 1
ATOM 612 O O . LEU A 1 77 ? 12.010 -9.076 -13.875 1.00 93.81 77 LEU A O 1
ATOM 616 N N . GLU A 1 78 ? 9.999 -9.620 -13.059 1.00 94.00 78 GLU A N 1
ATOM 617 C CA . GLU A 1 78 ? 9.574 -10.369 -14.247 1.00 94.00 78 GLU A CA 1
ATOM 618 C C . GLU A 1 78 ? 9.577 -9.490 -15.503 1.00 94.00 78 GLU A C 1
ATOM 620 O O . GLU A 1 78 ? 10.058 -9.906 -16.559 1.00 94.00 78 GLU A O 1
ATOM 625 N N . GLY A 1 79 ? 9.065 -8.266 -15.380 1.00 93.12 79 GLY A N 1
ATOM 626 C CA . GLY A 1 79 ? 9.029 -7.287 -16.452 1.00 93.12 79 GLY A CA 1
ATOM 627 C C . GLY A 1 79 ? 10.414 -6.781 -16.852 1.00 93.12 79 GLY A C 1
ATOM 628 O O . GLY A 1 79 ? 10.717 -6.721 -18.041 1.00 93.12 79 GLY A O 1
ATOM 629 N N . GLY A 1 80 ? 11.282 -6.493 -15.878 1.00 91.31 80 GLY A N 1
ATOM 630 C CA . GLY A 1 80 ? 12.670 -6.079 -16.111 1.00 91.31 80 GLY A CA 1
ATOM 631 C C . GLY A 1 80 ? 13.526 -7.164 -16.770 1.00 91.31 80 GLY A C 1
ATOM 632 O O . GLY A 1 80 ? 14.389 -6.855 -17.584 1.00 91.31 80 GLY A O 1
ATOM 633 N N . LEU A 1 81 ? 13.238 -8.439 -16.491 1.00 92.94 81 LEU A N 1
ATOM 634 C CA . LEU A 1 81 ? 13.861 -9.590 -17.156 1.00 92.94 81 LEU A CA 1
ATOM 635 C C . LEU A 1 81 ? 13.236 -9.921 -18.525 1.00 92.94 81 LEU A C 1
ATOM 637 O O . LEU A 1 81 ? 13.607 -10.920 -19.137 1.00 92.94 81 LEU A O 1
ATOM 641 N N . GLY A 1 82 ? 12.261 -9.136 -18.997 1.00 91.25 82 GLY A N 1
ATOM 642 C CA . GLY A 1 82 ? 11.605 -9.346 -20.290 1.00 91.25 82 GLY A CA 1
ATOM 643 C C . GLY A 1 82 ? 10.649 -10.544 -20.340 1.00 91.25 82 GLY A C 1
ATOM 644 O O . GLY A 1 82 ? 10.240 -10.952 -21.425 1.00 91.25 82 GLY A O 1
ATOM 645 N N . ARG A 1 83 ? 10.257 -11.111 -19.190 1.00 92.88 83 ARG A N 1
ATOM 646 C CA . ARG A 1 83 ? 9.312 -12.247 -19.120 1.00 92.88 83 ARG A CA 1
ATOM 647 C C . ARG A 1 83 ? 7.872 -11.830 -19.418 1.00 92.88 83 ARG A C 1
ATOM 649 O O . ARG A 1 83 ? 7.051 -12.665 -19.785 1.00 92.88 83 ARG A O 1
ATOM 656 N N . ILE A 1 84 ? 7.564 -10.541 -19.268 1.00 92.19 84 ILE A N 1
ATOM 657 C CA . ILE A 1 84 ? 6.249 -9.961 -19.547 1.00 92.19 84 ILE A CA 1
ATOM 658 C C . ILE A 1 84 ? 6.333 -9.161 -20.851 1.00 92.19 84 ILE A C 1
ATOM 660 O O . ILE A 1 84 ? 6.964 -8.105 -20.919 1.00 92.19 84 ILE A O 1
ATOM 664 N N . LYS A 1 85 ? 5.663 -9.649 -21.899 1.00 92.19 85 LYS A N 1
ATOM 665 C CA . LYS A 1 85 ? 5.577 -8.940 -23.181 1.00 92.19 85 LYS A CA 1
ATOM 666 C C . LYS A 1 85 ? 4.788 -7.638 -23.012 1.00 92.19 85 LYS A C 1
ATOM 668 O O . LYS A 1 85 ? 3.685 -7.651 -22.476 1.00 92.19 85 LYS A O 1
ATOM 673 N N . GLY A 1 86 ? 5.334 -6.527 -23.509 1.00 90.44 86 GLY A N 1
ATOM 674 C CA . GLY A 1 86 ? 4.683 -5.212 -23.433 1.00 90.44 86 GLY A CA 1
ATOM 675 C C . GLY A 1 86 ? 4.699 -4.585 -22.036 1.00 90.44 86 GLY A C 1
ATOM 676 O O . GLY A 1 86 ? 3.903 -3.691 -21.757 1.00 90.44 86 GLY A O 1
ATOM 677 N N . PHE A 1 87 ? 5.582 -5.051 -21.151 1.00 93.56 87 PHE A N 1
ATOM 678 C CA . PHE A 1 87 ? 5.720 -4.489 -19.816 1.00 93.56 87 PHE A CA 1
ATOM 679 C C . PHE A 1 87 ? 6.149 -3.020 -19.856 1.00 93.56 87 PHE A C 1
ATOM 681 O O . PHE A 1 87 ? 7.198 -2.674 -20.398 1.00 93.56 87 PHE A O 1
ATOM 688 N N . ASN A 1 88 ? 5.346 -2.154 -19.241 1.00 94.00 88 ASN A N 1
ATOM 689 C CA . ASN A 1 88 ? 5.674 -0.744 -19.092 1.00 94.00 88 ASN A CA 1
ATOM 690 C C . ASN A 1 88 ? 6.311 -0.500 -17.719 1.00 94.00 88 ASN A C 1
ATOM 692 O O . ASN A 1 88 ? 5.617 -0.283 -16.723 1.00 94.00 88 ASN A O 1
ATOM 696 N N . VAL A 1 89 ? 7.646 -0.507 -17.698 1.00 92.19 89 VAL A N 1
ATOM 697 C CA . VAL A 1 89 ? 8.448 -0.252 -16.492 1.00 92.19 89 VAL A CA 1
ATOM 698 C C . VAL A 1 89 ? 8.089 1.103 -15.873 1.00 92.19 89 VAL A C 1
ATOM 700 O O . VAL A 1 89 ? 7.901 1.184 -14.666 1.00 92.19 89 VAL A O 1
ATOM 703 N N . MET A 1 90 ? 7.923 2.160 -16.681 1.00 93.44 90 MET A N 1
ATOM 704 C CA . MET A 1 90 ? 7.621 3.507 -16.174 1.00 93.44 90 MET A CA 1
ATOM 705 C C . MET A 1 90 ? 6.272 3.577 -15.463 1.00 93.44 90 MET A C 1
ATOM 707 O O . MET A 1 90 ? 6.169 4.214 -14.417 1.00 93.44 90 MET A O 1
ATOM 711 N N . AL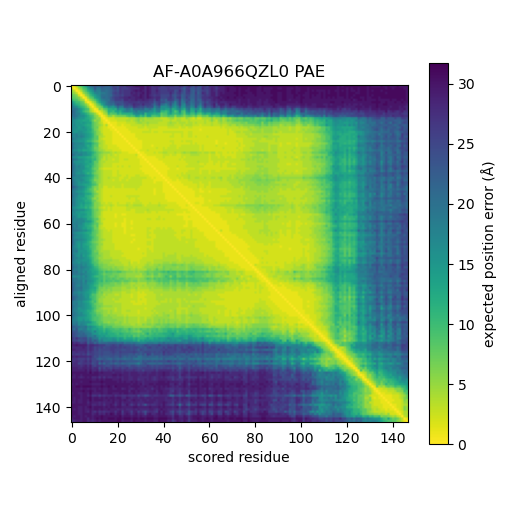A A 1 91 ? 5.245 2.920 -16.008 1.00 93.31 91 ALA A N 1
ATOM 712 C CA . ALA A 1 91 ? 3.927 2.886 -15.384 1.00 93.31 91 ALA A CA 1
ATOM 713 C C . ALA A 1 91 ? 3.984 2.203 -14.010 1.00 93.31 91 ALA A C 1
ATOM 715 O O . ALA A 1 91 ? 3.408 2.718 -13.048 1.00 93.31 91 ALA A O 1
ATOM 716 N N . LEU A 1 92 ? 4.724 1.091 -13.897 1.00 93.00 92 LEU A N 1
ATOM 717 C CA . LEU A 1 92 ? 4.894 0.412 -12.615 1.00 93.00 92 LEU A CA 1
ATOM 718 C C . LEU A 1 92 ? 5.747 1.235 -11.639 1.00 93.00 92 LEU A C 1
ATOM 720 O O . LEU A 1 92 ? 5.356 1.387 -10.485 1.00 93.00 92 LEU A O 1
ATOM 724 N N . THR A 1 93 ? 6.843 1.849 -12.092 1.00 93.88 93 THR A N 1
ATOM 725 C CA . THR A 1 93 ? 7.655 2.758 -11.266 1.00 93.88 93 THR A CA 1
ATOM 726 C C . THR A 1 93 ? 6.821 3.924 -10.734 1.00 93.88 93 THR A C 1
ATOM 728 O O . THR A 1 93 ? 6.885 4.245 -9.548 1.00 93.88 93 THR A O 1
ATOM 731 N N . PHE A 1 94 ? 6.002 4.551 -11.582 1.00 94.06 94 PHE A N 1
ATOM 732 C CA . PHE A 1 94 ? 5.135 5.657 -11.175 1.00 94.06 94 PHE A CA 1
ATOM 733 C C . PHE A 1 94 ? 4.087 5.211 -10.149 1.00 94.06 94 PHE A C 1
ATOM 735 O O . PHE A 1 94 ? 3.845 5.906 -9.161 1.00 94.06 94 PHE A O 1
ATOM 742 N N . LEU A 1 95 ? 3.507 4.021 -10.337 1.00 93.06 95 LEU A N 1
ATOM 743 C CA . LEU A 1 95 ? 2.599 3.424 -9.363 1.00 93.06 95 LEU A CA 1
ATOM 744 C C . LEU A 1 95 ? 3.291 3.192 -8.012 1.00 93.06 95 LEU A C 1
ATOM 746 O O . LEU A 1 95 ? 2.736 3.586 -6.987 1.00 93.06 95 LEU A O 1
ATOM 750 N N . MET A 1 96 ? 4.496 2.614 -8.005 1.00 93.88 96 MET A N 1
ATOM 751 C CA . MET A 1 96 ? 5.260 2.342 -6.781 1.00 93.88 96 MET A CA 1
ATOM 752 C C . MET A 1 96 ? 5.605 3.629 -6.027 1.00 93.88 96 MET A C 1
ATOM 754 O O . MET A 1 96 ? 5.367 3.713 -4.826 1.00 93.88 96 MET A O 1
ATOM 758 N N . LYS A 1 97 ? 6.055 4.674 -6.732 1.00 93.25 97 LYS A N 1
ATOM 759 C CA . LYS A 1 97 ? 6.372 5.986 -6.139 1.00 93.25 97 LYS A CA 1
ATOM 760 C C . LYS A 1 97 ? 5.163 6.662 -5.498 1.00 93.25 97 LYS A C 1
ATOM 762 O O . LYS A 1 97 ? 5.295 7.305 -4.461 1.00 93.25 97 LYS A O 1
ATOM 767 N N . ASN A 1 98 ? 3.986 6.512 -6.104 1.00 91.81 98 ASN A N 1
ATOM 768 C CA . ASN A 1 98 ? 2.754 7.105 -5.586 1.00 91.81 98 ASN A CA 1
ATOM 769 C C . ASN A 1 98 ? 2.130 6.278 -4.460 1.00 91.81 98 ASN A C 1
ATOM 771 O O . ASN A 1 98 ? 1.527 6.837 -3.545 1.00 91.81 98 ASN A O 1
ATOM 775 N N . ARG A 1 99 ? 2.241 4.949 -4.532 1.00 90.50 99 ARG A N 1
ATOM 776 C CA . ARG A 1 99 ? 1.667 4.038 -3.538 1.00 90.50 99 ARG A CA 1
ATOM 777 C C . ARG A 1 99 ? 2.524 3.948 -2.275 1.00 90.50 99 ARG A C 1
ATOM 779 O O . ARG A 1 99 ? 1.968 3.941 -1.181 1.00 90.50 99 ARG A O 1
ATOM 786 N N . TYR A 1 100 ? 3.844 3.941 -2.438 1.00 91.12 100 TYR A N 1
ATOM 787 C CA . TYR A 1 100 ? 4.843 3.765 -1.384 1.00 91.12 100 TYR A CA 1
ATOM 788 C C . TYR A 1 100 ? 5.853 4.929 -1.399 1.00 91.12 100 TYR A C 1
ATOM 790 O O . TYR A 1 100 ? 7.042 4.753 -1.680 1.00 91.12 100 TYR A O 1
ATOM 798 N N . PRO A 1 101 ? 5.391 6.170 -1.147 1.00 91.75 101 PRO A N 1
ATOM 799 C CA . PRO A 1 101 ? 6.228 7.359 -1.284 1.00 91.75 101 PRO A CA 1
ATOM 800 C C . PRO A 1 101 ? 7.318 7.461 -0.214 1.00 91.75 101 PRO A C 1
ATOM 802 O O . PRO A 1 101 ? 8.243 8.249 -0.372 1.00 91.75 101 PRO A O 1
ATOM 805 N N . LYS A 1 102 ? 7.222 6.727 0.899 1.00 90.69 102 LYS A N 1
ATOM 806 C CA . LYS A 1 102 ? 8.275 6.745 1.923 1.00 90.69 102 LYS A CA 1
ATOM 807 C C . LYS A 1 102 ? 9.469 5.891 1.505 1.00 90.69 102 LYS A C 1
ATOM 809 O O . LYS A 1 102 ? 10.598 6.215 1.854 1.00 90.69 102 LYS A O 1
ATOM 814 N N . GLU A 1 103 ? 9.204 4.829 0.755 1.00 90.12 103 GLU A N 1
ATOM 815 C CA . GLU A 1 103 ? 10.176 3.818 0.366 1.00 90.12 103 GLU A CA 1
ATOM 816 C C . GLU A 1 103 ? 10.770 4.095 -1.024 1.00 90.12 103 GLU A C 1
ATOM 818 O O . GLU A 1 103 ? 11.977 3.972 -1.203 1.00 90.12 103 GLU A O 1
ATOM 823 N N . PHE A 1 104 ? 9.946 4.507 -1.996 1.00 90.38 104 PHE A N 1
ATOM 824 C CA . PHE A 1 104 ? 10.343 4.578 -3.413 1.00 90.38 104 PHE A CA 1
ATOM 825 C C . PHE A 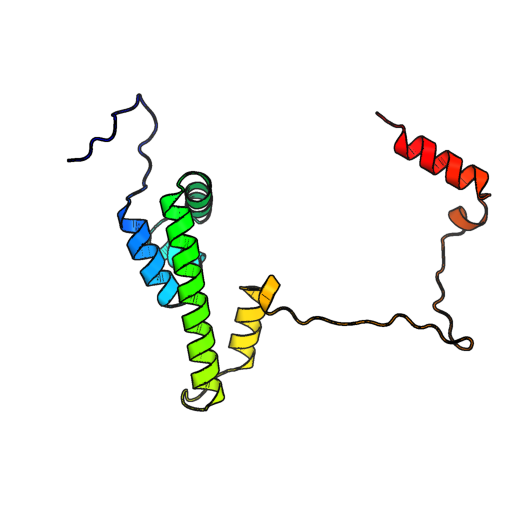1 104 ? 10.463 5.996 -3.976 1.00 90.38 104 PHE A C 1
ATOM 827 O O . PHE A 1 104 ? 10.810 6.156 -5.145 1.00 90.38 104 PHE A O 1
ATOM 834 N N . ARG A 1 105 ? 10.154 7.043 -3.202 1.00 89.44 105 ARG A N 1
ATOM 835 C CA . ARG A 1 105 ? 10.294 8.419 -3.696 1.00 89.44 105 ARG A CA 1
ATOM 836 C C . ARG A 1 105 ? 11.765 8.745 -3.926 1.00 89.44 105 ARG A C 1
ATOM 838 O O . ARG A 1 105 ? 12.597 8.504 -3.054 1.00 89.44 105 ARG A O 1
ATOM 845 N N . ASP A 1 106 ? 12.053 9.342 -5.079 1.00 89.44 106 ASP A N 1
ATOM 846 C CA . ASP A 1 106 ? 13.401 9.796 -5.407 1.00 89.44 106 ASP A CA 1
ATOM 847 C C . ASP A 1 106 ? 13.908 10.741 -4.314 1.00 89.44 106 ASP A C 1
ATOM 849 O O . ASP A 1 106 ? 13.225 11.698 -3.930 1.00 89.44 106 ASP A O 1
ATOM 853 N N . LYS A 1 107 ? 15.115 10.468 -3.823 1.00 86.88 107 LYS A N 1
ATOM 854 C CA . LYS A 1 107 ? 15.838 11.384 -2.948 1.00 86.88 107 LYS A CA 1
ATOM 855 C C . LYS A 1 107 ? 16.701 12.280 -3.820 1.00 86.88 107 LYS A C 1
ATOM 857 O O . LYS A 1 107 ? 17.493 11.784 -4.616 1.00 86.88 107 LYS A O 1
ATOM 862 N N . GLN A 1 108 ? 16.521 13.584 -3.669 1.00 85.31 108 GLN A N 1
ATOM 863 C CA . GLN A 1 108 ? 17.403 14.583 -4.253 1.00 85.31 108 GLN A CA 1
ATOM 864 C C . GLN A 1 108 ? 18.292 15.111 -3.138 1.00 85.31 108 GLN A C 1
ATOM 866 O O . GLN A 1 108 ? 17.779 15.610 -2.136 1.00 85.31 108 GLN A O 1
ATOM 871 N N . ASP A 1 109 ? 19.600 14.967 -3.311 1.00 83.12 109 ASP A N 1
ATOM 872 C CA . ASP A 1 109 ? 20.572 15.706 -2.520 1.00 83.12 109 ASP A CA 1
ATOM 873 C C . ASP A 1 109 ? 20.884 16.985 -3.295 1.00 83.12 109 ASP A C 1
ATOM 875 O O . ASP A 1 109 ? 21.385 16.932 -4.421 1.00 83.12 109 ASP A O 1
ATOM 879 N N . VAL A 1 110 ? 20.435 18.119 -2.763 1.00 84.38 110 VAL A N 1
ATOM 880 C CA . VAL A 1 110 ? 20.557 19.419 -3.425 1.00 84.38 110 VAL A CA 1
ATOM 881 C C . VAL A 1 110 ? 21.520 20.257 -2.608 1.00 84.38 110 VAL A C 1
ATOM 883 O O . VAL A 1 110 ? 21.146 20.838 -1.589 1.00 84.38 110 VAL A O 1
ATOM 886 N N . GLU A 1 111 ? 22.761 20.336 -3.075 1.00 81.44 111 GLU A N 1
ATOM 887 C CA . GLU A 1 111 ? 23.743 21.261 -2.525 1.00 81.44 111 GLU A CA 1
ATOM 888 C C . GLU A 1 111 ? 23.435 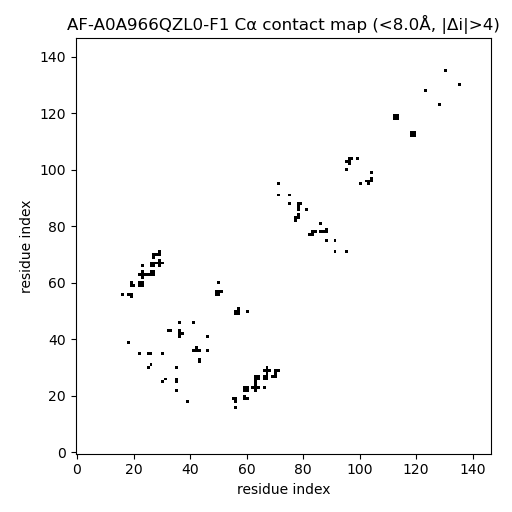22.687 -2.999 1.00 81.44 111 GLU A C 1
ATOM 890 O O . GLU A 1 111 ? 23.451 22.998 -4.192 1.00 81.44 111 GLU A O 1
ATOM 895 N N . LEU A 1 112 ? 23.143 23.577 -2.051 1.00 73.75 112 LEU A N 1
ATOM 896 C CA . LEU A 1 112 ? 22.961 25.003 -2.309 1.00 73.75 112 LEU A CA 1
ATOM 897 C C . LEU A 1 112 ? 24.304 25.723 -2.140 1.00 73.75 112 LEU A C 1
ATOM 899 O O . LEU A 1 112 ? 24.588 26.273 -1.078 1.00 73.75 112 LEU A O 1
ATOM 903 N N . SER A 1 113 ? 25.140 25.726 -3.179 1.00 71.12 113 SER A N 1
ATOM 904 C CA . SER A 1 113 ? 26.393 26.491 -3.195 1.00 71.12 113 SER A CA 1
ATOM 905 C C . SER A 1 113 ? 26.270 27.732 -4.084 1.00 71.12 113 SER A C 1
ATOM 907 O O . SER A 1 113 ? 26.159 27.615 -5.304 1.00 71.12 113 SER A O 1
ATOM 909 N N . GLY A 1 114 ? 26.332 28.926 -3.490 1.00 65.62 114 GLY A N 1
ATOM 910 C CA . GLY A 1 114 ? 26.694 30.141 -4.222 1.00 65.62 114 GLY A CA 1
ATOM 911 C C . GLY A 1 114 ? 28.216 30.257 -4.242 1.00 65.62 114 GLY A C 1
ATOM 912 O O . GLY A 1 114 ? 28.833 30.191 -3.181 1.00 65.62 114 GLY A O 1
ATOM 913 N N . ASN A 1 115 ? 28.837 30.391 -5.414 1.00 64.75 115 ASN A N 1
ATOM 914 C CA . ASN A 1 115 ? 30.263 30.731 -5.466 1.00 64.75 115 ASN A CA 1
ATOM 915 C C . ASN A 1 115 ? 30.437 32.248 -5.291 1.00 64.75 115 ASN A C 1
ATOM 917 O O . ASN A 1 115 ? 29.482 33.001 -5.479 1.00 64.75 115 ASN A O 1
ATOM 921 N N . GLU A 1 116 ? 31.641 32.717 -4.943 1.00 64.06 116 GLU A N 1
ATOM 922 C CA . GLU A 1 116 ? 31.892 34.157 -4.742 1.00 64.06 116 GLU A CA 1
ATOM 923 C C . GLU A 1 116 ? 31.540 35.009 -5.978 1.00 64.06 116 GLU A C 1
ATOM 925 O O . GLU A 1 116 ? 31.224 36.188 -5.852 1.00 64.06 116 GLU A O 1
ATOM 930 N N . SER A 1 117 ? 31.528 34.409 -7.174 1.00 63.94 117 SER A N 1
ATOM 931 C CA . SER A 1 117 ? 31.123 35.070 -8.420 1.00 63.94 117 SER A CA 1
ATOM 932 C C . SER A 1 117 ? 29.599 35.116 -8.637 1.00 63.94 117 SER A C 1
ATOM 934 O O . SER A 1 117 ? 29.116 35.982 -9.361 1.00 63.94 117 SER A O 1
ATOM 936 N N . HIS A 1 118 ? 28.840 34.202 -8.028 1.00 63.94 118 HIS A N 1
ATOM 937 C CA . HIS A 1 118 ? 27.391 34.028 -8.172 1.00 63.94 118 HIS A CA 1
ATOM 938 C C . HIS A 1 118 ? 26.773 33.618 -6.824 1.00 63.94 118 HIS A C 1
ATOM 940 O O . HIS A 1 118 ? 26.362 32.465 -6.640 1.00 63.94 118 HIS A O 1
ATOM 946 N N . PRO A 1 119 ? 26.707 34.543 -5.853 1.00 73.88 119 PRO A N 1
ATOM 947 C CA . PRO A 1 119 ? 26.041 34.282 -4.587 1.00 73.88 119 PRO A CA 1
ATOM 948 C C . PRO A 1 119 ? 24.531 34.095 -4.796 1.00 73.88 119 PRO A C 1
ATOM 950 O O . PRO A 1 119 ? 23.924 34.710 -5.678 1.00 73.88 119 PRO A O 1
ATOM 953 N N . ILE A 1 120 ? 23.906 33.277 -3.945 1.00 73.44 120 ILE A N 1
ATOM 954 C CA . ILE A 1 120 ? 22.445 33.154 -3.895 1.00 73.44 120 ILE A CA 1
ATOM 955 C C . ILE A 1 120 ? 21.893 34.488 -3.383 1.00 73.44 120 ILE A C 1
ATOM 957 O O . ILE A 1 120 ? 22.055 34.832 -2.213 1.00 73.44 120 ILE A O 1
ATOM 961 N N . LYS A 1 121 ? 21.265 35.265 -4.269 1.00 71.19 121 LYS A N 1
ATOM 962 C CA . LYS A 1 121 ? 20.647 36.545 -3.911 1.00 71.19 121 LYS A CA 1
ATOM 963 C C . LYS A 1 121 ? 19.339 36.280 -3.171 1.00 71.19 121 LYS A C 1
ATOM 965 O O . LYS A 1 121 ? 18.385 35.779 -3.758 1.00 71.19 121 LYS A O 1
ATOM 970 N N . ILE A 1 122 ? 19.305 36.613 -1.885 1.00 73.62 122 ILE A N 1
ATOM 971 C CA . ILE A 1 122 ? 18.086 36.594 -1.075 1.00 73.62 122 ILE A CA 1
ATOM 972 C C . ILE A 1 122 ? 17.575 38.034 -1.014 1.00 73.62 122 ILE A C 1
ATOM 974 O O . ILE A 1 122 ? 18.093 38.847 -0.254 1.00 73.62 122 ILE A O 1
ATOM 978 N N . GLU A 1 123 ? 16.585 38.368 -1.839 1.00 71.38 123 GLU A N 1
ATOM 979 C CA . GLU A 1 123 ? 15.917 39.671 -1.779 1.00 71.38 123 GLU A CA 1
ATOM 980 C C . GLU A 1 123 ? 14.840 39.631 -0.691 1.00 71.38 123 GLU A C 1
ATOM 982 O O . GLU A 1 123 ? 13.785 39.015 -0.842 1.00 71.38 123 GLU A O 1
ATOM 987 N N . THR A 1 124 ? 15.120 40.257 0.449 1.00 60.66 124 THR A N 1
ATOM 988 C CA . THR A 1 124 ? 14.113 40.515 1.482 1.00 60.66 124 THR A CA 1
ATOM 989 C C . THR A 1 124 ? 13.381 41.818 1.168 1.00 60.66 124 THR A C 1
ATOM 991 O O . THR A 1 124 ? 13.998 42.788 0.734 1.00 60.66 124 THR A O 1
ATOM 994 N N . SER A 1 125 ? 12.063 41.868 1.396 1.00 65.94 125 SER A N 1
ATOM 995 C CA . SER A 1 125 ? 11.281 43.106 1.257 1.00 65.94 125 SER A CA 1
ATOM 996 C C . SER A 1 125 ? 11.870 44.228 2.125 1.00 65.94 125 SER A C 1
ATOM 998 O O . SER A 1 125 ? 12.260 43.957 3.261 1.00 65.94 125 SER A O 1
ATOM 1000 N N . GLU A 1 126 ? 11.851 45.478 1.655 1.00 59.34 126 GLU A N 1
ATOM 1001 C CA . GLU A 1 126 ? 12.410 46.668 2.337 1.00 59.34 126 GLU A CA 1
ATOM 1002 C C . GLU A 1 126 ? 11.946 46.840 3.802 1.00 59.34 126 GLU A C 1
ATOM 1004 O O . GLU A 1 126 ? 12.672 47.366 4.650 1.00 59.34 126 GLU A O 1
ATOM 1009 N N . ALA A 1 127 ? 10.765 46.310 4.140 1.00 58.91 127 ALA A N 1
ATOM 1010 C CA . ALA A 1 127 ? 10.230 46.269 5.502 1.00 58.91 127 ALA A CA 1
ATOM 1011 C C . ALA A 1 127 ? 11.076 45.443 6.500 1.00 58.91 127 ALA A C 1
ATOM 1013 O O . ALA A 1 127 ? 10.934 45.620 7.710 1.00 58.91 127 ALA A O 1
ATOM 1014 N N . ALA A 1 128 ? 11.938 44.543 6.016 1.00 55.16 128 ALA A N 1
ATOM 1015 C CA . ALA A 1 128 ? 12.844 43.731 6.830 1.00 55.16 128 ALA A CA 1
ATOM 1016 C C . ALA A 1 128 ? 14.251 44.341 6.957 1.00 55.16 128 ALA A C 1
ATOM 1018 O O . ALA A 1 128 ? 14.946 44.047 7.922 1.00 55.16 128 ALA A O 1
ATOM 1019 N N . GLN A 1 129 ? 14.665 45.188 6.008 1.00 57.03 129 GLN A N 1
ATOM 1020 C CA . GLN A 1 129 ? 16.015 45.773 5.966 1.00 57.03 129 GLN A CA 1
ATOM 1021 C C . GLN A 1 129 ? 16.153 47.033 6.832 1.00 57.03 129 GLN A C 1
ATOM 1023 O O . GLN A 1 129 ? 17.248 47.372 7.266 1.00 57.03 129 GLN A O 1
ATOM 1028 N N . SER A 1 130 ? 15.041 47.721 7.097 1.00 56.44 130 SER A N 1
ATOM 1029 C CA . SER A 1 130 ? 14.993 48.946 7.911 1.00 56.44 130 SER A CA 1
ATOM 1030 C C . SER A 1 130 ? 14.766 48.697 9.405 1.00 56.44 130 SER A C 1
ATOM 1032 O O . SER A 1 130 ? 14.760 49.649 10.183 1.00 56.44 130 SER A O 1
ATOM 1034 N N . LEU A 1 131 ? 14.586 47.439 9.817 1.00 61.25 131 LEU A N 1
ATOM 1035 C CA . LEU A 1 131 ? 14.417 47.081 11.220 1.00 61.25 131 LEU A CA 1
ATOM 1036 C C . LEU A 1 131 ? 15.756 46.677 11.826 1.00 61.25 131 LEU A C 1
ATOM 1038 O O . LEU A 1 131 ? 16.426 45.768 11.342 1.00 61.25 131 LEU A O 1
ATOM 1042 N N . THR A 1 132 ? 16.119 47.316 12.930 1.00 70.81 132 THR A N 1
ATOM 1043 C CA . THR A 1 132 ? 17.301 46.918 13.695 1.00 70.81 132 THR A CA 1
ATOM 1044 C C . THR A 1 132 ? 17.106 45.522 14.302 1.00 70.81 132 THR A C 1
ATOM 1046 O O . THR A 1 132 ? 15.990 45.132 14.659 1.00 70.81 132 THR A O 1
ATOM 1049 N N . ASP A 1 133 ? 18.195 44.769 14.496 1.00 67.12 133 ASP A N 1
ATOM 1050 C CA . ASP A 1 133 ? 18.176 43.434 15.127 1.00 67.12 133 ASP A CA 1
ATOM 1051 C C . ASP A 1 133 ? 17.406 43.404 16.463 1.00 67.12 133 ASP A C 1
ATOM 1053 O O . ASP A 1 133 ? 16.814 42.388 16.843 1.00 67.12 133 ASP A O 1
ATOM 1057 N N . ALA A 1 134 ? 17.400 44.526 17.187 1.00 69.31 134 ALA A N 1
ATOM 1058 C CA . ALA A 1 134 ? 16.666 44.700 18.434 1.00 69.31 134 ALA A CA 1
ATOM 1059 C C . ALA A 1 134 ? 15.141 44.752 18.226 1.00 69.31 134 ALA A C 1
ATOM 1061 O O . ALA A 1 134 ? 14.393 44.132 18.985 1.00 69.31 134 ALA A O 1
ATOM 1062 N N . GLU A 1 135 ? 14.671 45.445 17.189 1.00 71.12 135 GLU A N 1
ATOM 1063 C CA . GLU A 1 135 ? 13.250 45.544 16.835 1.00 71.12 135 GLU A CA 1
ATOM 1064 C C . GLU A 1 135 ? 12.717 44.230 16.263 1.00 71.12 135 GLU A C 1
ATOM 1066 O O . GLU A 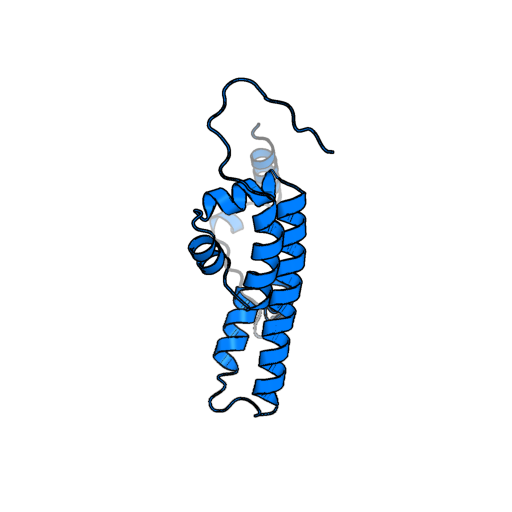1 135 ? 11.593 43.832 16.573 1.00 71.12 135 GLU A O 1
ATOM 1071 N N . LEU A 1 136 ? 13.550 43.515 15.502 1.00 70.38 136 LEU A N 1
ATOM 1072 C CA . LEU A 1 136 ? 13.258 42.176 14.989 1.00 70.38 136 LEU A CA 1
ATOM 1073 C C . LEU A 1 136 ? 13.082 41.171 16.134 1.00 70.38 136 LEU A C 1
ATOM 1075 O O . LEU A 1 136 ? 12.069 40.472 16.199 1.00 70.38 136 LEU A O 1
ATOM 1079 N N . LYS A 1 137 ? 14.011 41.159 17.101 1.00 74.19 137 LYS A N 1
ATOM 1080 C CA . LYS A 1 137 ? 13.908 40.318 18.307 1.00 74.19 137 LYS A CA 1
ATOM 1081 C C . LYS A 1 137 ? 12.708 40.687 19.176 1.00 74.19 137 LYS A C 1
ATOM 1083 O O . LYS A 1 137 ? 12.087 39.794 19.749 1.00 74.19 137 LYS A O 1
ATOM 1088 N N . LYS A 1 138 ? 12.366 41.976 19.273 1.00 78.19 138 LYS A N 1
ATOM 1089 C CA . LYS A 1 138 ? 11.186 42.444 20.012 1.00 78.19 138 LYS A CA 1
ATOM 1090 C C . LYS A 1 138 ? 9.889 41.966 19.353 1.00 78.19 138 LYS A C 1
ATOM 1092 O O . LYS A 1 138 ? 9.101 41.309 20.021 1.00 78.19 138 LYS A O 1
ATOM 1097 N N . ARG A 1 139 ? 9.719 42.187 18.043 1.00 76.31 139 ARG A N 1
ATOM 1098 C CA . ARG A 1 139 ? 8.550 41.708 17.280 1.00 76.31 139 ARG A CA 1
ATOM 1099 C C . ARG A 1 139 ? 8.407 40.192 17.321 1.00 76.31 139 ARG A C 1
ATOM 1101 O O . ARG A 1 139 ? 7.300 39.695 17.475 1.00 76.31 139 ARG A O 1
ATOM 1108 N N . LEU A 1 140 ? 9.516 39.458 17.240 1.00 75.88 140 LEU A N 1
ATOM 1109 C CA . LEU A 1 140 ? 9.505 38.003 17.376 1.00 75.88 140 LEU A CA 1
ATOM 1110 C C . LEU A 1 140 ? 9.024 37.568 18.768 1.00 75.88 140 LEU A C 1
ATOM 1112 O O . LEU A 1 140 ? 8.250 36.625 18.889 1.00 75.88 140 LEU A O 1
ATOM 1116 N N . LYS A 1 141 ? 9.453 38.269 19.822 1.00 76.81 141 LYS A N 1
ATOM 1117 C CA . LYS A 1 141 ? 9.046 37.982 21.202 1.00 76.81 141 LYS A CA 1
ATOM 1118 C C . LYS A 1 141 ? 7.584 38.338 21.467 1.00 76.81 141 LYS A C 1
ATOM 1120 O O . LYS A 1 141 ? 6.963 37.648 22.263 1.00 76.81 141 LYS A O 1
ATOM 1125 N N . ASP A 1 142 ? 7.061 39.372 20.814 1.00 79.12 142 ASP A N 1
ATOM 1126 C CA . ASP A 1 142 ? 5.654 39.772 20.902 1.00 79.12 142 ASP A CA 1
ATOM 1127 C C . ASP A 1 142 ? 4.748 38.797 20.122 1.00 79.12 142 ASP A C 1
ATOM 1129 O O . ASP A 1 142 ? 3.725 38.369 20.645 1.00 79.12 142 ASP A O 1
ATOM 1133 N N . LEU A 1 143 ? 5.176 38.327 18.942 1.00 74.69 143 LEU A N 1
ATOM 1134 C CA . LEU A 1 143 ? 4.476 37.288 18.164 1.00 74.69 143 LEU A CA 1
ATOM 1135 C C . LEU A 1 143 ? 4.436 35.923 18.866 1.00 74.69 143 LEU A C 1
ATOM 1137 O O . LEU A 1 143 ? 3.489 35.165 18.694 1.00 74.69 143 LEU A O 1
ATOM 1141 N N . LEU A 1 144 ? 5.462 35.602 19.657 1.00 74.19 144 LEU A N 1
ATOM 1142 C CA . LEU A 1 144 ? 5.520 34.384 20.473 1.00 74.19 144 LEU A CA 1
ATOM 1143 C C . LEU A 1 144 ? 4.806 34.533 21.832 1.00 74.19 144 LEU A C 1
ATOM 1145 O O . LEU A 1 144 ? 4.857 33.607 22.640 1.00 74.19 144 LEU A O 1
ATOM 1149 N N . LYS A 1 145 ? 4.205 35.699 22.113 1.00 67.00 145 LYS A N 1
ATOM 1150 C CA . LYS A 1 145 ? 3.568 36.038 23.396 1.00 67.00 145 LYS A CA 1
ATOM 1151 C C . LYS A 1 145 ? 2.062 36.282 23.329 1.00 67.00 145 LYS A C 1
ATOM 1153 O O . LYS A 1 145 ? 1.478 36.519 24.386 1.00 67.00 145 LYS A O 1
ATOM 1158 N N . GLU A 1 146 ? 1.429 36.244 22.163 1.00 45.00 146 GLU A N 1
ATOM 1159 C CA . GLU A 1 146 ? -0.036 36.188 22.148 1.00 45.00 146 GLU A CA 1
ATOM 1160 C C . GLU A 1 146 ? -0.516 34.806 22.654 1.00 45.00 146 GLU A C 1
ATOM 1162 O O . GLU A 1 146 ? 0.206 33.824 22.467 1.00 45.00 146 GLU A O 1
ATOM 1167 N N . PRO A 1 147 ? -1.642 34.753 23.398 1.00 58.38 147 PRO A N 1
ATOM 1168 C CA . PRO A 1 147 ? -1.992 33.676 24.337 1.00 58.38 147 PRO A CA 1
ATOM 1169 C C . PRO A 1 147 ? -2.201 32.285 23.726 1.00 58.38 147 PRO A C 1
ATOM 1171 O O . PRO A 1 147 ? -2.683 32.191 22.575 1.00 58.38 147 PRO A O 1
#

Mean predicted aligned error: 12.78 Å

Sequence (147 aa):
MQNSRKGIGGRPTKYKPEYCSRLIELCAQGLSRRALCAEIGISTETFYDWVKKIPEFSDAYRKGEAAASHFYESKMLEGGLGRIKGFNVMALTFLMKNRYPKEFRDKQDVELSGNESHPIKIETSEAAQSLTDAELKKRLKDLLKEP

Secondary structure (DSSP, 8-state):
-------SS-PPP---THHHHHHHHHHHTT--HHHHHHHHT--HHHHHHHHHH-HHHHHHHHHHHHHHHHHHHHHHHHHHTT-STT--HHHHHHHHHHH-TTTSSPPP------BTTB-------HHHHSS-HHHHHHHHHHHT---

Nearest PDB structures (foldseek):
  2jk3-assembly1_A  TM=3.638E-01  e=6.008E+00  Bacillus cereus